Protein AF-A0A0G0Q1C5-F1 (afdb_monomer_lite)

Structure (mmCIF, N/CA/C/O backbone):
data_AF-A0A0G0Q1C5-F1
#
_entry.id   AF-A0A0G0Q1C5-F1
#
loop_
_atom_site.group_PDB
_atom_site.id
_atom_site.type_symbol
_atom_site.label_atom_id
_atom_site.label_alt_id
_atom_site.label_comp_id
_atom_site.label_asym_id
_atom_site.label_entity_id
_atom_site.label_seq_id
_atom_site.pdbx_PDB_ins_code
_atom_site.Cartn_x
_atom_site.Cartn_y
_atom_site.Cartn_z
_atom_site.occupancy
_atom_site.B_iso_or_equiv
_atom_site.auth_seq_id
_atom_site.auth_comp_id
_atom_site.auth_asym_id
_atom_site.auth_atom_id
_atom_site.pdbx_PDB_model_num
ATOM 1 N N . MET A 1 1 ? -10.092 -11.282 4.604 1.00 84.38 1 MET A N 1
ATOM 2 C CA . MET A 1 1 ? -8.965 -10.456 4.124 1.00 84.38 1 MET A CA 1
ATOM 3 C C . MET A 1 1 ? -9.469 -9.613 2.975 1.00 84.38 1 MET A C 1
ATOM 5 O O . MET A 1 1 ? -10.199 -10.142 2.152 1.00 84.38 1 MET A O 1
ATOM 9 N N . HIS A 1 2 ? -9.175 -8.320 2.956 1.00 87.25 2 HIS A N 1
ATOM 10 C CA .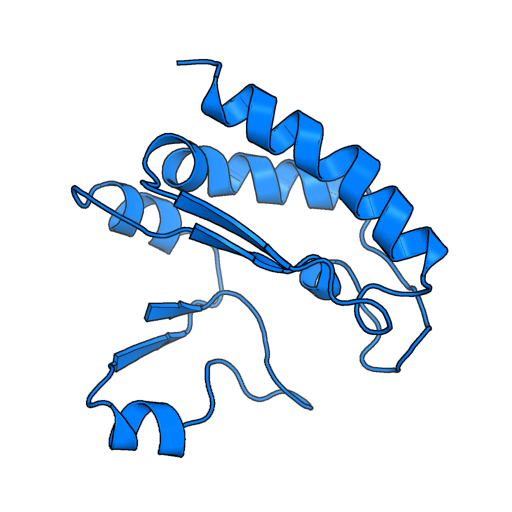 HIS A 1 2 ? -9.605 -7.455 1.862 1.00 87.25 2 HIS A CA 1
ATOM 11 C C . HIS A 1 2 ? -8.396 -7.130 1.002 1.00 87.25 2 HIS A C 1
ATOM 13 O O . HIS A 1 2 ? -7.392 -6.666 1.534 1.00 87.25 2 HIS A O 1
ATOM 19 N N . PHE A 1 3 ? -8.499 -7.414 -0.293 1.00 85.69 3 PHE A N 1
ATOM 20 C CA . PHE A 1 3 ? -7.423 -7.203 -1.253 1.00 85.69 3 PHE A CA 1
ATOM 21 C C . PHE A 1 3 ? -7.745 -6.045 -2.188 1.00 85.69 3 PHE A C 1
ATOM 23 O O . PHE A 1 3 ? -8.891 -5.882 -2.618 1.00 85.69 3 PHE A O 1
ATOM 30 N N . TYR A 1 4 ? -6.708 -5.263 -2.484 1.00 81.75 4 TYR A N 1
ATOM 31 C CA . TYR A 1 4 ? -6.692 -4.168 -3.453 1.00 81.75 4 TYR A CA 1
ATOM 32 C C . TYR A 1 4 ? -5.385 -4.226 -4.266 1.00 81.75 4 TYR A C 1
ATOM 34 O O . TYR A 1 4 ? -4.611 -3.281 -4.336 1.00 81.75 4 TYR A O 1
ATOM 42 N N . CYS A 1 5 ? -5.083 -5.395 -4.823 1.00 74.00 5 CYS A N 1
ATOM 43 C CA . CYS A 1 5 ? -4.008 -5.594 -5.792 1.00 74.00 5 CYS A CA 1
ATOM 44 C C . CYS A 1 5 ? -4.246 -6.917 -6.537 1.00 74.00 5 CYS A C 1
ATOM 46 O O . CYS A 1 5 ? -5.044 -7.757 -6.106 1.00 74.00 5 CYS A O 1
ATOM 48 N N . LYS A 1 6 ? -3.582 -7.085 -7.680 1.00 65.19 6 LYS A N 1
ATOM 49 C CA . LYS A 1 6 ? -3.547 -8.356 -8.413 1.00 65.19 6 LYS A CA 1
ATOM 50 C C . LYS A 1 6 ? -2.361 -9.184 -7.912 1.00 65.19 6 LYS A C 1
ATOM 52 O O . LYS A 1 6 ? -1.301 -8.618 -7.668 1.00 65.19 6 LYS A O 1
ATOM 57 N N . GLN A 1 7 ? -2.508 -10.501 -7.816 1.00 61.50 7 GLN A N 1
ATOM 58 C CA . GLN A 1 7 ? -1.397 -11.435 -7.630 1.00 61.50 7 GLN A CA 1
ATOM 59 C C 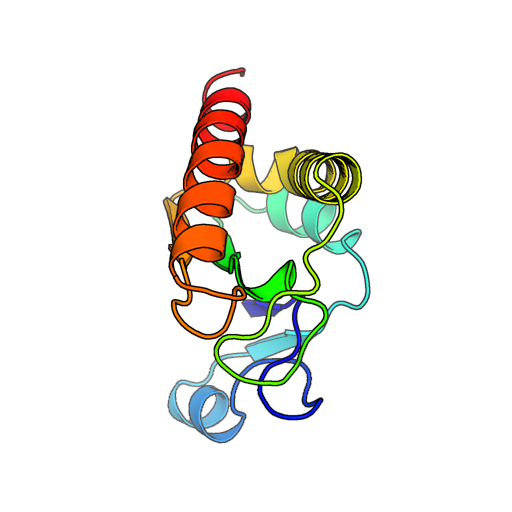. GLN A 1 7 ? -1.248 -12.285 -8.897 1.00 61.50 7 GLN A C 1
ATOM 61 O O . GLN A 1 7 ? -2.241 -12.793 -9.385 1.00 61.50 7 GLN A O 1
ATOM 66 N N . TYR A 1 8 ? -0.022 -12.465 -9.406 1.00 55.22 8 TYR A N 1
ATOM 67 C CA . TYR A 1 8 ? 0.321 -13.349 -10.541 1.00 55.22 8 TYR A CA 1
ATOM 68 C C . TYR A 1 8 ? -0.532 -13.204 -11.816 1.00 55.22 8 TYR A C 1
ATOM 70 O O . TYR A 1 8 ? -1.655 -13.687 -11.880 1.00 55.22 8 TYR A O 1
ATOM 78 N N . GLU A 1 9 ? 0.050 -12.636 -12.881 1.00 55.12 9 GLU A N 1
ATOM 79 C CA . GLU A 1 9 ? -0.473 -12.749 -14.262 1.00 55.12 9 GLU A CA 1
ATOM 80 C C . GLU A 1 9 ? -1.998 -12.522 -14.409 1.00 55.12 9 GLU A C 1
ATOM 82 O O . GLU A 1 9 ? -2.636 -13.139 -15.253 1.00 55.12 9 GLU A O 1
ATOM 87 N N . GLU A 1 10 ? -2.553 -11.592 -13.615 1.00 55.00 10 GLU A N 1
ATOM 88 C CA . GLU A 1 10 ? -3.942 -11.090 -13.627 1.00 55.00 10 GLU A CA 1
ATOM 89 C C . GLU A 1 10 ? -4.955 -11.676 -12.625 1.00 55.00 10 GLU A C 1
ATOM 91 O O . GLU A 1 10 ? -6.055 -11.118 -12.531 1.00 55.00 10 GLU A O 1
ATOM 96 N N . GLU A 1 11 ? -4.630 -12.694 -11.821 1.00 64.88 11 GLU A N 1
ATOM 97 C CA . GLU A 1 11 ? -5.580 -13.179 -10.806 1.00 64.88 11 GLU A CA 1
ATOM 98 C C . GLU A 1 11 ? -5.726 -12.171 -9.648 1.00 64.88 11 GLU A C 1
ATOM 100 O O . GLU A 1 11 ? -4.764 -11.641 -9.091 1.00 64.88 11 GLU A O 1
ATOM 105 N N . VAL A 1 12 ? -6.966 -11.821 -9.302 1.00 66.62 12 VAL A N 1
ATOM 106 C CA . VAL A 1 12 ? -7.236 -10.913 -8.181 1.00 66.62 12 VAL A CA 1
ATOM 107 C C . VAL A 1 12 ? -7.336 -11.743 -6.902 1.00 66.62 12 VAL A C 1
ATOM 109 O O . VAL A 1 12 ? -8.059 -12.736 -6.867 1.00 66.62 12 VAL A O 1
ATOM 112 N N . GLY A 1 13 ? -6.622 -11.319 -5.858 1.00 72.00 13 GLY A N 1
ATOM 113 C CA . GLY A 1 13 ? -6.672 -11.945 -4.537 1.00 72.00 13 GLY A CA 1
ATOM 114 C C . GLY A 1 13 ? -5.618 -13.033 -4.300 1.00 72.00 13 GLY A C 1
ATOM 115 O O . GLY A 1 13 ? -4.720 -13.268 -5.101 1.00 72.00 13 GLY A O 1
ATOM 116 N N . PHE A 1 14 ? -5.695 -13.663 -3.132 1.00 80.12 14 PHE A N 1
ATOM 117 C CA . PHE A 1 14 ? -4.737 -14.644 -2.635 1.00 80.12 14 PHE A CA 1
ATOM 118 C C . PHE A 1 14 ? -4.948 -16.039 -3.234 1.00 80.12 14 PHE A C 1
ATOM 120 O O . PHE A 1 14 ? -6.069 -16.430 -3.559 1.00 80.12 14 PHE A O 1
ATOM 127 N N . TYR A 1 15 ? -3.877 -16.838 -3.279 1.00 84.44 15 TYR A N 1
ATOM 128 C CA . TYR A 1 15 ? -3.907 -18.211 -3.789 1.00 84.44 15 TYR A CA 1
ATOM 129 C C . TYR A 1 15 ? -4.974 -19.080 -3.093 1.00 84.44 15 TYR A C 1
ATOM 131 O O . TYR A 1 15 ? -4.852 -19.429 -1.912 1.00 84.44 15 TYR A O 1
ATOM 139 N N . GLN A 1 16 ? -6.002 -19.474 -3.850 1.00 85.44 16 GLN A N 1
ATOM 140 C CA . GLN A 1 16 ? -7.216 -20.126 -3.344 1.00 85.44 16 GLN A CA 1
ATOM 141 C C . GLN A 1 16 ? -6.960 -21.387 -2.486 1.00 85.44 16 GLN A C 1
ATOM 143 O O . GLN A 1 16 ? -7.523 -21.480 -1.392 1.00 85.44 16 GLN A O 1
ATOM 148 N N . PRO A 1 17 ? -6.064 -22.326 -2.861 1.00 89.44 17 PRO A N 1
ATOM 149 C CA . PRO A 1 17 ? -5.764 -23.487 -2.016 1.00 89.44 17 PRO A CA 1
ATOM 150 C C . PRO A 1 17 ? -5.183 -23.131 -0.641 1.00 89.44 17 PRO A C 1
ATOM 152 O O . PRO A 1 17 ? -5.299 -23.911 0.305 1.00 89.44 17 PRO A O 1
ATOM 155 N N . PHE A 1 18 ? -4.553 -21.961 -0.499 1.00 88.50 18 PHE A N 1
ATOM 156 C CA . PHE A 1 18 ? -4.087 -21.481 0.799 1.00 88.50 18 PHE A CA 1
ATOM 157 C C . PHE A 1 18 ? -5.264 -21.034 1.669 1.00 88.50 18 PHE A C 1
ATOM 159 O O . PHE A 1 18 ? -5.334 -21.401 2.840 1.00 88.50 18 PHE A O 1
ATOM 166 N N . LEU A 1 19 ? -6.221 -20.305 1.093 1.00 90.12 19 LEU A N 1
ATOM 167 C CA . LEU A 1 19 ? -7.433 -19.882 1.796 1.00 90.12 19 LEU A CA 1
ATOM 168 C C . LEU A 1 19 ? -8.219 -21.089 2.317 1.00 90.12 19 LEU A C 1
ATOM 170 O O . LEU A 1 19 ? -8.568 -21.134 3.496 1.00 90.12 19 LEU A O 1
ATOM 174 N N . GLU A 1 20 ? -8.402 -22.108 1.478 1.00 92.25 20 GLU A N 1
ATOM 175 C CA . GLU A 1 20 ? -9.080 -23.356 1.844 1.00 92.25 20 GLU A CA 1
ATOM 176 C C . GLU A 1 20 ? -8.347 -24.100 2.962 1.00 92.25 20 GLU A C 1
ATOM 178 O O . GLU A 1 20 ? -8.961 -24.516 3.946 1.00 92.25 20 GLU A O 1
ATOM 183 N N . LYS A 1 21 ? -7.017 -24.213 2.857 1.00 95.44 21 LYS A N 1
ATOM 184 C CA . LYS A 1 21 ? -6.184 -24.890 3.858 1.00 95.44 21 LYS A CA 1
ATOM 185 C C . LYS A 1 21 ? -6.311 -24.271 5.252 1.00 95.44 21 LYS A C 1
ATOM 187 O O . LYS A 1 21 ? -6.255 -25.002 6.240 1.00 95.44 21 LYS A O 1
ATOM 192 N N . TYR A 1 22 ? -6.449 -22.949 5.339 1.00 94.62 22 TYR A N 1
ATOM 193 C CA . TYR A 1 22 ? -6.522 -22.222 6.611 1.00 94.62 22 TYR A CA 1
ATOM 194 C C . TYR A 1 22 ? -7.939 -21.762 6.977 1.00 94.62 22 TYR A C 1
ATOM 196 O O . TYR A 1 22 ? -8.098 -21.049 7.966 1.00 94.62 22 TYR A O 1
ATOM 204 N N . ASN A 1 23 ? -8.962 -22.184 6.223 1.00 94.56 23 ASN A N 1
ATOM 205 C CA . ASN A 1 23 ? -10.352 -21.750 6.389 1.00 94.56 23 ASN A CA 1
ATOM 206 C C . ASN A 1 23 ? -10.486 -20.213 6.454 1.00 94.56 23 ASN A C 1
ATOM 208 O O . ASN A 1 23 ? -11.183 -19.659 7.307 1.00 94.56 23 ASN A O 1
ATOM 212 N N . ALA A 1 24 ? -9.758 -19.526 5.575 1.00 91.62 24 ALA A N 1
ATOM 213 C CA . ALA A 1 24 ? -9.762 -18.077 5.458 1.00 91.62 24 ALA A CA 1
ATOM 214 C C . ALA A 1 24 ? -10.693 -17.631 4.324 1.00 91.62 24 ALA A C 1
ATOM 216 O O . ALA A 1 24 ? -10.822 -18.302 3.305 1.00 91.62 24 ALA A O 1
ATOM 217 N N . ALA A 1 25 ? -11.315 -16.466 4.495 1.00 90.19 25 ALA A N 1
ATOM 218 C CA . ALA A 1 25 ? -12.113 -15.820 3.460 1.00 90.19 25 ALA A CA 1
ATOM 219 C C . ALA A 1 25 ? -11.416 -14.552 2.960 1.00 90.19 25 ALA A C 1
ATOM 221 O O . ALA A 1 25 ? -10.768 -13.836 3.740 1.00 90.19 25 ALA A O 1
ATOM 222 N N . GLN A 1 26 ? -11.608 -14.240 1.681 1.00 90.06 26 GLN A N 1
ATOM 223 C CA . GLN A 1 26 ? -11.161 -12.985 1.093 1.00 90.06 26 GLN A CA 1
ATOM 224 C C . GLN A 1 26 ? -12.280 -12.242 0.371 1.00 90.06 26 GLN A C 1
ATOM 226 O O . GLN A 1 26 ? -13.327 -12.805 0.054 1.00 90.06 26 GLN A O 1
ATOM 231 N N . THR A 1 27 ? -12.056 -10.955 0.150 1.00 88.88 27 THR A N 1
ATOM 232 C CA . THR A 1 27 ? -12.923 -10.087 -0.635 1.00 88.88 27 THR A CA 1
ATOM 233 C C . THR A 1 27 ? -12.047 -9.220 -1.516 1.00 88.88 27 THR A C 1
ATOM 235 O O . THR A 1 27 ? -11.216 -8.459 -1.014 1.00 88.88 27 THR A O 1
ATOM 238 N N . ASP A 1 28 ? -12.271 -9.341 -2.815 1.00 85.56 28 ASP A N 1
ATOM 239 C CA . ASP A 1 28 ? -11.539 -8.620 -3.843 1.00 85.56 28 ASP A CA 1
ATOM 240 C C . ASP A 1 28 ? -12.230 -7.286 -4.101 1.00 85.56 28 ASP A C 1
ATOM 242 O O . ASP A 1 28 ? -13.423 -7.243 -4.413 1.00 85.56 28 ASP A O 1
ATOM 246 N N . ASN A 1 29 ? -11.496 -6.187 -3.952 1.00 85.69 29 ASN A N 1
ATOM 247 C CA . ASN A 1 29 ? -12.046 -4.848 -4.104 1.00 85.69 29 ASN A CA 1
ATOM 248 C C . ASN A 1 29 ? -11.441 -4.182 -5.337 1.00 85.69 29 ASN A C 1
ATOM 250 O O . ASN A 1 29 ? -10.232 -4.211 -5.547 1.00 85.69 29 ASN A O 1
ATOM 254 N N . GLN A 1 30 ? -12.300 -3.571 -6.149 1.00 82.38 30 GLN A N 1
ATOM 255 C CA . GLN A 1 30 ? -11.904 -2.885 -7.385 1.00 82.38 30 GLN A CA 1
ATOM 256 C C . GLN A 1 30 ? -11.605 -1.393 -7.163 1.00 82.38 30 GLN A C 1
ATOM 258 O O . GLN A 1 30 ? -11.105 -0.721 -8.057 1.00 82.38 30 GLN A O 1
ATOM 263 N N . ASN A 1 31 ? -11.944 -0.865 -5.987 1.00 84.81 31 ASN A N 1
ATOM 264 C CA . ASN A 1 31 ? -11.716 0.515 -5.569 1.00 84.81 31 ASN A CA 1
ATOM 265 C C . ASN A 1 31 ? -11.418 0.546 -4.060 1.00 84.81 31 ASN A C 1
ATOM 267 O O . ASN A 1 31 ? -11.510 -0.491 -3.405 1.00 84.81 31 ASN A O 1
ATOM 271 N N . LEU A 1 32 ? -11.086 1.715 -3.509 1.00 85.88 32 LEU A N 1
ATOM 272 C CA . LEU A 1 32 ? -10.793 1.889 -2.082 1.00 85.88 32 LEU A CA 1
ATOM 273 C C . LEU A 1 32 ? -12.023 2.232 -1.217 1.00 85.88 32 LEU A C 1
ATOM 275 O O . LEU A 1 32 ? -11.867 2.482 -0.022 1.00 85.88 32 LEU A O 1
ATOM 279 N N . ASP A 1 33 ? -13.256 2.177 -1.739 1.00 85.44 33 ASP A N 1
ATOM 280 C CA . ASP A 1 33 ? -14.468 2.519 -0.962 1.00 85.44 33 ASP A CA 1
ATOM 281 C C . ASP A 1 33 ? -14.622 1.629 0.283 1.00 85.44 33 ASP A C 1
ATOM 283 O O . ASP A 1 33 ? -15.148 2.038 1.322 1.00 85.44 33 ASP A O 1
ATOM 287 N N . PHE A 1 34 ? -14.129 0.391 0.202 1.00 83.44 34 PHE A N 1
ATOM 288 C CA . PHE A 1 34 ? -14.152 -0.553 1.311 1.00 83.44 34 PHE A CA 1
ATOM 289 C C . PHE A 1 34 ? -13.294 -0.101 2.499 1.00 83.44 34 PHE A C 1
ATOM 291 O O . PHE A 1 34 ? -13.600 -0.476 3.630 1.00 83.44 34 PHE A O 1
ATOM 298 N N . VAL A 1 35 ? -12.238 0.690 2.273 1.00 84.44 35 VAL A N 1
ATOM 299 C CA . VAL A 1 35 ? -11.280 1.101 3.312 1.00 84.44 35 VAL A CA 1
ATOM 300 C C . VAL A 1 35 ? -12.002 1.828 4.439 1.00 84.44 35 VAL A C 1
ATOM 302 O O . VAL A 1 35 ? -11.764 1.538 5.610 1.00 84.44 35 VAL A O 1
ATOM 305 N N . GLN A 1 36 ? -12.945 2.706 4.090 1.00 82.06 36 GLN A N 1
ATOM 306 C CA . GLN A 1 36 ? -13.768 3.440 5.054 1.00 82.06 36 GLN A CA 1
ATOM 307 C C . GLN A 1 36 ? -14.636 2.494 5.894 1.00 82.06 36 GLN A C 1
ATOM 309 O O . GLN A 1 36 ? -14.767 2.664 7.106 1.00 82.06 36 GLN A O 1
ATOM 314 N N . ASN A 1 37 ? -15.187 1.457 5.261 1.00 80.81 37 ASN A N 1
ATOM 315 C CA . ASN A 1 37 ? -16.060 0.492 5.921 1.00 80.81 37 ASN A CA 1
ATOM 316 C C . ASN A 1 37 ? -15.283 -0.435 6.866 1.00 80.81 37 ASN A C 1
ATOM 318 O O . ASN A 1 37 ? -15.737 -0.683 7.982 1.00 80.81 37 ASN A O 1
ATOM 322 N N . ILE A 1 38 ? -14.105 -0.928 6.471 1.00 81.06 38 ILE A N 1
ATOM 323 C CA . ILE A 1 38 ? -13.304 -1.817 7.330 1.00 81.06 38 ILE A CA 1
ATOM 324 C C . ILE A 1 38 ? -12.634 -1.038 8.451 1.00 81.06 38 ILE A C 1
ATOM 326 O O . ILE A 1 38 ? -12.568 -1.534 9.569 1.00 81.06 38 ILE A O 1
ATOM 330 N N . ALA A 1 39 ? -12.154 0.178 8.196 1.00 71.44 39 ALA A N 1
ATOM 331 C CA . ALA A 1 39 ? -11.461 0.941 9.226 1.00 71.44 39 ALA A CA 1
ATOM 332 C C . ALA A 1 39 ? -12.376 1.333 10.402 1.00 71.44 39 ALA A C 1
ATOM 334 O O . ALA A 1 39 ? -11.872 1.753 11.438 1.00 71.44 39 ALA A O 1
ATOM 335 N N . SER A 1 40 ? -13.699 1.165 10.271 1.00 71.38 40 SER A N 1
ATOM 336 C CA . SER A 1 40 ? -14.657 1.259 11.382 1.00 71.38 40 SER A CA 1
ATOM 337 C C . SER A 1 40 ? -14.673 0.035 12.316 1.00 71.38 40 SER A C 1
ATOM 339 O O . SER A 1 40 ? -15.342 0.066 13.346 1.00 71.38 40 SER A O 1
ATOM 341 N N . GLN A 1 41 ? -13.955 -1.039 11.974 1.00 76.38 41 GLN A N 1
ATOM 342 C CA . GLN A 1 41 ? -13.785 -2.226 12.811 1.00 76.38 41 GLN A CA 1
ATOM 343 C C . GLN A 1 41 ? -12.621 -2.035 13.793 1.00 76.38 41 GLN A C 1
ATOM 345 O O . GLN A 1 41 ? -11.592 -1.461 13.444 1.00 76.38 41 GLN A O 1
ATOM 350 N N . ASP A 1 42 ? -12.765 -2.568 15.009 1.00 66.81 42 ASP A N 1
ATOM 351 C CA . ASP A 1 42 ? -11.908 -2.245 16.161 1.00 66.81 42 ASP A CA 1
ATOM 352 C C . ASP A 1 42 ? -10.419 -2.600 16.002 1.00 66.81 42 ASP A C 1
ATOM 354 O O . ASP A 1 42 ? -9.590 -2.147 16.792 1.00 66.81 42 ASP A O 1
ATOM 358 N N . SER A 1 43 ? -10.038 -3.448 15.043 1.00 80.50 43 SER A N 1
ATOM 359 C CA . SER A 1 43 ? -8.648 -3.887 14.883 1.00 80.50 43 SER A CA 1
ATOM 360 C C . SER A 1 43 ? -8.377 -4.449 13.492 1.00 80.50 43 SER A C 1
ATOM 362 O O . SER A 1 43 ? -8.744 -5.586 13.193 1.00 80.50 43 SER A O 1
ATOM 364 N N . ILE A 1 44 ? -7.680 -3.677 12.657 1.00 89.94 44 ILE A N 1
ATOM 365 C CA . ILE A 1 44 ? -7.205 -4.138 11.347 1.00 89.94 44 ILE A CA 1
ATOM 366 C C . ILE A 1 44 ? -5.684 -4.310 11.348 1.00 89.94 44 ILE A C 1
ATOM 368 O O . ILE A 1 44 ? -4.960 -3.578 12.024 1.00 89.94 44 ILE A O 1
ATOM 372 N N . LEU A 1 45 ? -5.194 -5.270 10.570 1.00 92.38 45 LEU A N 1
ATOM 373 C CA . LEU A 1 45 ? -3.799 -5.318 10.135 1.00 92.38 45 LEU A CA 1
ATOM 374 C C . LEU A 1 45 ? -3.765 -4.747 8.719 1.00 92.38 45 LEU A C 1
ATOM 376 O O . LEU A 1 45 ? -4.584 -5.149 7.891 1.00 92.38 45 LEU A O 1
ATOM 380 N N . PHE A 1 46 ? -2.872 -3.797 8.465 1.00 92.81 46 PHE A N 1
ATOM 381 C CA . PHE A 1 46 ? -2.766 -3.134 7.170 1.00 92.81 46 PHE A CA 1
ATOM 382 C C . PHE A 1 46 ? -1.433 -3.493 6.520 1.00 92.81 46 PHE A C 1
ATOM 384 O O . PHE A 1 46 ? -0.381 -3.187 7.074 1.00 92.81 46 PHE A O 1
ATOM 391 N N . ASP A 1 47 ? -1.491 -4.154 5.369 1.00 93.00 47 ASP A N 1
ATOM 392 C CA . ASP A 1 47 ? -0.325 -4.544 4.580 1.00 93.00 47 ASP A CA 1
ATOM 393 C C . ASP A 1 47 ? -0.287 -3.717 3.296 1.00 93.00 47 ASP A C 1
ATOM 395 O O . ASP A 1 47 ? -1.323 -3.529 2.654 1.00 93.00 47 ASP A O 1
ATOM 399 N N . PHE A 1 48 ? 0.877 -3.158 2.975 1.00 93.00 48 PHE A N 1
ATOM 400 C CA . PHE A 1 48 ? 1.041 -2.203 1.885 1.00 93.00 48 PHE A CA 1
ATOM 401 C C . PHE A 1 48 ? 2.207 -2.600 0.982 1.00 93.00 48 PHE A C 1
ATOM 403 O O . PHE A 1 48 ? 3.376 -2.402 1.328 1.00 93.00 48 PHE A O 1
ATOM 410 N N . ASP A 1 49 ? 1.880 -3.134 -0.187 1.00 91.62 49 ASP A N 1
ATOM 411 C CA . ASP A 1 49 ? 2.867 -3.615 -1.148 1.00 91.62 49 ASP A CA 1
ATOM 412 C C . ASP A 1 49 ? 3.344 -2.475 -2.058 1.00 91.62 49 ASP A C 1
ATOM 414 O O . ASP A 1 49 ? 2.544 -1.759 -2.663 1.00 91.62 49 ASP A O 1
ATOM 418 N N . LEU A 1 50 ? 4.665 -2.283 -2.158 1.00 92.31 50 LEU A N 1
ATOM 419 C CA . LEU A 1 50 ? 5.244 -1.244 -3.019 1.00 92.31 50 LEU A CA 1
ATOM 420 C C . LEU A 1 50 ? 5.170 -1.592 -4.510 1.00 92.31 50 LEU A C 1
ATOM 422 O O . LEU A 1 50 ? 5.230 -0.690 -5.348 1.00 92.31 50 LEU A O 1
ATOM 426 N N . ASP A 1 51 ? 5.028 -2.875 -4.841 1.00 89.19 51 ASP A N 1
ATOM 427 C CA . ASP A 1 51 ? 4.905 -3.338 -6.225 1.00 89.19 51 ASP A CA 1
ATOM 428 C C . ASP A 1 51 ? 3.599 -2.883 -6.889 1.00 89.19 51 ASP A C 1
ATOM 430 O O . ASP A 1 51 ? 3.558 -2.765 -8.112 1.00 89.19 51 ASP A O 1
ATOM 434 N N . LEU A 1 52 ? 2.592 -2.490 -6.099 1.00 89.31 52 LEU A N 1
ATOM 435 C CA . LEU A 1 52 ? 1.365 -1.843 -6.563 1.00 89.31 52 LEU A CA 1
ATOM 436 C C . LEU A 1 52 ? 1.644 -0.639 -7.475 1.00 89.31 52 LEU A C 1
ATOM 438 O O . LEU A 1 52 ? 0.873 -0.352 -8.391 1.00 89.31 52 LEU A O 1
ATOM 442 N N . PHE A 1 53 ? 2.750 0.067 -7.232 1.00 91.25 53 PHE A N 1
ATOM 443 C CA . PHE A 1 53 ? 3.125 1.259 -7.988 1.00 91.25 53 PHE A CA 1
ATOM 444 C C . PHE A 1 53 ? 3.935 0.965 -9.238 1.00 91.25 53 PHE A C 1
ATOM 446 O O . PHE A 1 53 ? 4.311 1.907 -9.932 1.00 91.25 53 PHE A O 1
ATOM 453 N N . ASN A 1 54 ? 4.206 -0.301 -9.550 1.00 89.38 54 ASN A N 1
ATOM 454 C CA . ASN A 1 54 ? 4.820 -0.674 -10.808 1.00 89.38 54 ASN A CA 1
ATOM 455 C C . ASN A 1 54 ? 3.745 -1.036 -11.835 1.00 89.38 54 ASN A C 1
ATOM 457 O O . ASN A 1 54 ? 2.947 -1.946 -11.634 1.00 89.38 54 ASN A O 1
ATOM 461 N N . ARG A 1 55 ? 3.736 -0.341 -12.976 1.00 87.06 55 ARG A N 1
ATOM 462 C CA . ARG A 1 55 ? 2.836 -0.660 -14.096 1.00 87.06 55 ARG A CA 1
ATOM 463 C C . ARG A 1 55 ? 3.325 -1.852 -14.922 1.00 87.06 55 ARG A C 1
ATOM 465 O O . ARG A 1 55 ? 2.584 -2.345 -15.767 1.00 87.06 55 ARG A O 1
ATOM 472 N N . SER A 1 56 ? 4.563 -2.294 -14.702 1.00 82.31 56 SER A N 1
ATOM 473 C CA . SER A 1 56 ? 5.163 -3.452 -15.362 1.00 82.31 56 SER A CA 1
ATOM 474 C C . SER A 1 56 ? 4.885 -4.740 -14.586 1.00 82.31 56 SER A C 1
ATOM 476 O O . SER A 1 56 ? 5.118 -4.815 -13.386 1.00 82.31 56 SER A O 1
ATOM 478 N N . ASP A 1 57 ? 4.483 -5.783 -15.307 1.00 72.50 57 ASP A N 1
ATOM 479 C CA . ASP A 1 57 ? 4.405 -7.178 -14.852 1.00 72.50 57 ASP A CA 1
ATOM 480 C C . ASP A 1 57 ? 5.761 -7.913 -14.940 1.00 72.50 57 ASP A C 1
ATOM 482 O O . ASP A 1 57 ? 5.937 -9.010 -14.411 1.00 72.50 57 ASP A O 1
ATOM 486 N N . MET A 1 58 ? 6.747 -7.298 -15.596 1.00 72.25 58 MET A N 1
ATOM 487 C CA . MET A 1 58 ? 8.086 -7.848 -15.794 1.00 72.25 58 MET A CA 1
ATOM 488 C C . MET A 1 58 ? 9.036 -7.510 -14.642 1.00 72.25 58 MET A C 1
ATOM 490 O O . MET A 1 58 ? 9.137 -6.355 -14.220 1.00 72.25 58 MET A O 1
ATOM 494 N N . TRP A 1 59 ? 9.837 -8.497 -14.231 1.00 79.06 59 TRP A N 1
ATOM 495 C CA . TRP A 1 59 ? 10.857 -8.327 -13.196 1.00 79.06 59 TRP A CA 1
ATOM 496 C C . TRP A 1 59 ? 11.919 -7.283 -13.553 1.00 79.06 59 TRP A C 1
ATOM 498 O O . TRP A 1 59 ? 12.399 -7.217 -14.691 1.00 79.06 59 TRP A O 1
ATOM 508 N N . SER A 1 60 ? 12.329 -6.511 -12.546 1.00 80.00 60 SER A N 1
ATOM 509 C CA . SER A 1 60 ? 13.397 -5.505 -12.615 1.00 80.00 60 SER A CA 1
ATOM 510 C C . SER A 1 60 ? 13.184 -4.420 -13.679 1.00 80.00 60 SER A C 1
ATOM 512 O O . SER A 1 60 ? 14.149 -3.817 -14.156 1.00 80.00 60 SER A O 1
ATOM 514 N N . LYS A 1 61 ? 11.929 -4.163 -14.067 1.00 81.12 61 LYS A N 1
ATOM 515 C CA . LYS A 1 61 ? 11.533 -3.076 -14.971 1.00 81.12 61 LYS A CA 1
ATOM 516 C C . LYS A 1 61 ? 10.545 -2.159 -14.269 1.00 81.12 61 LYS A C 1
ATOM 518 O O . LYS A 1 61 ? 9.578 -2.649 -13.699 1.00 81.12 61 LYS A O 1
ATOM 523 N N . GLY A 1 62 ? 10.803 -0.854 -14.318 1.00 70.81 62 GLY A N 1
ATOM 524 C CA . GLY A 1 62 ? 9.997 0.164 -13.651 1.00 70.81 62 GLY A CA 1
ATOM 525 C C . GLY A 1 62 ? 9.335 1.092 -14.657 1.00 70.81 62 GLY A C 1
ATOM 526 O O . GLY A 1 62 ? 10.016 1.867 -15.325 1.00 70.81 62 GLY A O 1
ATOM 527 N N . ASP A 1 63 ? 8.013 1.016 -14.742 1.00 84.62 63 ASP A N 1
ATOM 528 C CA . ASP A 1 63 ? 7.186 2.143 -15.175 1.00 84.62 63 ASP A CA 1
ATOM 529 C C . ASP A 1 63 ? 6.341 2.528 -13.964 1.00 84.62 63 ASP A C 1
ATOM 531 O O . ASP A 1 63 ? 5.242 2.012 -13.754 1.00 84.62 63 ASP A O 1
ATOM 535 N N . LEU A 1 64 ? 6.953 3.299 -13.065 1.00 89.69 64 LEU A N 1
ATOM 536 C CA . LEU A 1 64 ? 6.343 3.604 -11.781 1.00 89.69 64 LEU A CA 1
ATOM 537 C C . LEU A 1 64 ? 5.241 4.650 -11.926 1.00 89.69 64 LEU A C 1
ATOM 539 O O . LEU A 1 64 ? 5.299 5.536 -12.779 1.00 89.69 64 LEU A O 1
ATOM 543 N N . TRP A 1 65 ? 4.259 4.577 -11.035 1.00 92.62 65 TRP A N 1
ATOM 544 C CA . TRP A 1 65 ? 3.262 5.629 -10.876 1.00 92.62 65 TRP A CA 1
ATOM 545 C C . TRP A 1 65 ? 3.929 6.969 -10.563 1.00 92.62 65 TRP A C 1
ATOM 547 O O . TRP A 1 65 ? 4.999 7.032 -9.946 1.00 92.62 65 TRP A O 1
ATOM 557 N N . HIS A 1 66 ? 3.276 8.059 -10.956 1.00 93.50 66 HIS A N 1
ATOM 558 C CA . HIS A 1 66 ? 3.719 9.380 -10.545 1.00 93.50 66 HIS A CA 1
ATOM 559 C C . HIS A 1 66 ? 3.547 9.547 -9.034 1.00 93.50 66 HIS A C 1
ATOM 561 O O . HIS A 1 66 ? 2.575 9.075 -8.451 1.00 93.50 66 HIS A O 1
ATOM 567 N N . VAL A 1 67 ? 4.475 10.267 -8.401 1.00 91.69 67 VAL A N 1
ATOM 568 C CA . VAL A 1 67 ? 4.472 10.476 -6.943 1.00 91.69 67 VAL A CA 1
ATOM 569 C C . VAL A 1 67 ? 3.149 11.049 -6.422 1.00 91.69 67 VAL A C 1
ATOM 571 O O . VAL A 1 67 ? 2.701 10.658 -5.348 1.00 91.69 67 VAL A O 1
ATOM 574 N N . ASP A 1 68 ? 2.494 11.914 -7.199 1.00 94.31 68 ASP A N 1
ATOM 575 C CA . ASP A 1 68 ? 1.202 12.493 -6.830 1.00 94.31 68 ASP A CA 1
ATOM 576 C C . ASP A 1 68 ? 0.100 11.417 -6.789 1.00 94.31 68 ASP A C 1
ATOM 578 O O . ASP A 1 68 ? -0.639 11.347 -5.812 1.00 94.31 68 ASP A O 1
ATOM 582 N N . GLU A 1 69 ? 0.066 10.499 -7.766 1.00 94.31 69 GLU A N 1
ATOM 583 C CA . GLU A 1 69 ? -0.871 9.359 -7.784 1.00 94.31 69 GLU A CA 1
ATOM 584 C C . GLU A 1 69 ? -0.646 8.436 -6.572 1.00 94.31 69 GLU A C 1
ATOM 586 O O . GLU A 1 69 ? -1.594 7.963 -5.943 1.00 94.31 69 GLU A O 1
ATOM 591 N N . ILE A 1 70 ? 0.622 8.203 -6.213 1.00 94.25 70 ILE A N 1
ATOM 592 C CA . ILE A 1 70 ? 1.004 7.412 -5.034 1.00 94.25 70 ILE A CA 1
ATOM 593 C C . ILE A 1 70 ? 0.491 8.086 -3.756 1.00 94.25 70 ILE A C 1
ATOM 595 O O . ILE A 1 70 ? -0.041 7.429 -2.859 1.00 94.25 70 ILE A O 1
ATOM 599 N N . PHE A 1 71 ? 0.663 9.402 -3.646 1.00 95.00 71 PHE A N 1
ATOM 600 C CA . PHE A 1 71 ? 0.276 10.154 -2.457 1.00 95.00 71 PHE A CA 1
ATOM 601 C C . PHE A 1 71 ? -1.236 10.273 -2.302 1.00 95.00 71 PHE A C 1
ATOM 603 O O . PHE A 1 71 ? -1.714 10.175 -1.169 1.00 95.00 71 PHE A O 1
ATOM 610 N N . ASP A 1 72 ? -1.970 10.421 -3.401 1.00 94.38 72 ASP A N 1
ATOM 611 C CA . ASP A 1 72 ? -3.431 10.405 -3.400 1.00 94.38 72 ASP A CA 1
ATOM 612 C C . ASP A 1 72 ? -3.952 9.054 -2.891 1.00 94.38 72 ASP A C 1
ATOM 614 O O . ASP A 1 72 ? -4.745 9.020 -1.948 1.00 94.38 72 ASP A O 1
ATOM 618 N N . LEU A 1 73 ? -3.402 7.937 -3.382 1.00 93.56 73 LEU A N 1
ATOM 619 C CA . LEU A 1 73 ? -3.757 6.600 -2.895 1.00 93.56 73 LEU A CA 1
ATOM 620 C C . LEU A 1 73 ? -3.471 6.430 -1.391 1.00 93.56 73 LEU A C 1
ATOM 622 O O . LEU A 1 73 ? -4.307 5.937 -0.630 1.00 93.56 73 LEU A O 1
ATOM 626 N N . ILE A 1 74 ? -2.293 6.857 -0.926 1.00 94.88 74 ILE A N 1
ATOM 627 C CA . ILE A 1 74 ? -1.935 6.798 0.502 1.00 94.88 74 ILE A CA 1
ATOM 628 C C . ILE A 1 74 ? -2.905 7.642 1.340 1.00 94.88 74 ILE A C 1
ATOM 630 O O . ILE A 1 74 ? -3.255 7.263 2.462 1.00 94.88 74 ILE A O 1
ATOM 634 N N . GLN A 1 75 ? -3.348 8.784 0.815 1.00 94.06 75 GLN A N 1
ATOM 635 C CA . GLN A 1 75 ? -4.308 9.649 1.485 1.00 94.06 75 GLN A CA 1
ATOM 636 C C . GLN A 1 75 ? -5.701 9.010 1.563 1.00 94.06 75 GLN A C 1
ATOM 638 O O . GLN A 1 75 ? -6.349 9.110 2.610 1.00 94.06 75 GLN A O 1
ATOM 643 N N . GLU A 1 76 ? -6.148 8.313 0.521 1.00 92.44 76 GLU A N 1
ATOM 644 C CA . GLU A 1 76 ? -7.391 7.528 0.541 1.00 92.44 76 GLU A CA 1
ATOM 645 C C . GLU A 1 76 ? -7.336 6.406 1.591 1.00 92.44 76 GLU A C 1
ATOM 647 O O . GLU A 1 76 ? -8.305 6.173 2.318 1.00 92.44 76 GLU A O 1
ATOM 652 N N . CYS A 1 77 ? -6.162 5.799 1.777 1.00 92.88 77 CYS A N 1
ATOM 653 C CA . CYS A 1 77 ? -5.898 4.803 2.816 1.00 92.88 77 CYS A CA 1
ATOM 654 C C . CYS A 1 77 ? -5.754 5.379 4.238 1.00 92.88 77 CYS A C 1
ATOM 656 O O . CYS A 1 77 ? -5.574 4.617 5.191 1.00 92.88 77 CYS A O 1
ATOM 658 N N . SER A 1 78 ? -5.832 6.702 4.424 1.00 92.88 78 SER A N 1
ATOM 659 C CA . SER A 1 78 ? -5.491 7.355 5.698 1.00 92.88 78 SER A CA 1
ATOM 660 C C . SER A 1 78 ? -6.263 6.825 6.906 1.00 92.88 78 SER A C 1
ATOM 662 O O . SER A 1 78 ? -5.677 6.670 7.975 1.00 92.88 78 SER A O 1
ATOM 664 N N . VAL A 1 79 ? -7.547 6.495 6.753 1.00 90.81 79 VAL A N 1
ATOM 665 C CA . VAL A 1 79 ? -8.370 5.973 7.858 1.00 90.81 79 VAL A CA 1
ATOM 666 C C . VAL A 1 79 ? -7.900 4.577 8.280 1.00 90.81 79 VAL A C 1
ATOM 668 O O . VAL A 1 79 ? -7.760 4.314 9.473 1.00 90.81 79 VAL A O 1
ATOM 671 N N . ALA A 1 80 ? -7.554 3.707 7.326 1.00 92.00 80 ALA A N 1
ATOM 672 C CA . ALA A 1 80 ? -6.959 2.410 7.642 1.00 92.00 80 ALA A CA 1
ATOM 673 C C . ALA A 1 80 ? -5.570 2.559 8.277 1.00 92.00 80 ALA A C 1
ATOM 675 O O . ALA A 1 80 ? -5.290 1.923 9.290 1.00 92.00 80 ALA A O 1
ATOM 676 N N . ILE A 1 81 ? -4.727 3.456 7.754 1.00 93.62 81 ILE A N 1
ATOM 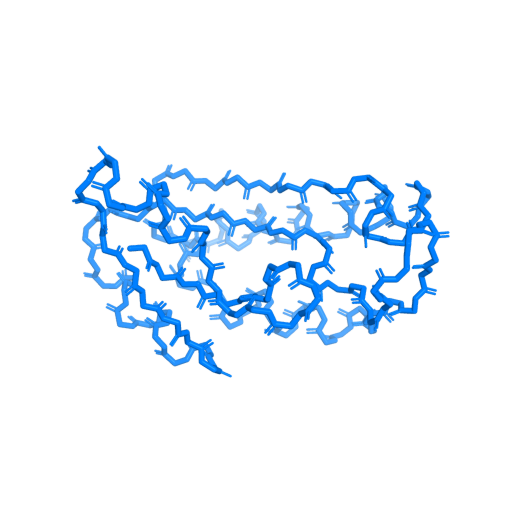677 C CA . ILE A 1 81 ? -3.410 3.761 8.334 1.00 93.62 81 ILE A CA 1
ATOM 678 C C . ILE A 1 81 ? -3.550 4.231 9.786 1.00 93.62 81 ILE A C 1
ATOM 680 O O . ILE A 1 81 ? -2.779 3.807 10.644 1.00 93.62 81 ILE A O 1
ATOM 684 N N . LYS A 1 82 ? -4.536 5.074 10.100 1.00 91.38 82 LYS A N 1
ATOM 685 C CA . LYS A 1 82 ? -4.776 5.562 11.466 1.00 91.38 82 LYS A CA 1
ATOM 686 C C . LYS A 1 82 ? -5.293 4.473 12.407 1.00 91.38 82 LYS A C 1
ATOM 688 O O . LYS A 1 82 ? -4.843 4.405 13.546 1.00 91.38 82 LYS A O 1
ATOM 693 N N . ASN A 1 83 ? -6.167 3.593 11.925 1.00 90.38 83 ASN A N 1
ATOM 694 C CA . ASN A 1 83 ? -6.861 2.619 12.775 1.00 90.38 83 ASN A CA 1
ATOM 695 C C . ASN A 1 83 ? -6.174 1.245 12.846 1.00 90.38 83 ASN A C 1
ATOM 697 O O . ASN A 1 83 ? -6.538 0.415 13.676 1.00 90.38 83 ASN A O 1
ATOM 701 N N . ALA A 1 84 ? -5.168 0.982 12.009 1.00 92.44 84 ALA A N 1
ATOM 702 C CA . ALA A 1 84 ? -4.453 -0.290 12.019 1.00 92.44 84 ALA A CA 1
ATOM 703 C C . ALA A 1 84 ? -3.755 -0.567 13.360 1.00 92.44 84 ALA A C 1
ATOM 705 O O . ALA A 1 84 ? -3.170 0.323 13.968 1.00 92.44 84 ALA A O 1
ATOM 706 N N . LEU A 1 85 ? -3.748 -1.812 13.826 1.00 93.62 85 LEU A N 1
ATOM 707 C CA . LEU A 1 85 ? -2.905 -2.217 14.955 1.00 93.62 85 LEU A CA 1
ATOM 708 C C . LEU A 1 85 ? -1.434 -2.291 14.544 1.00 93.62 85 LEU A C 1
ATOM 710 O O . LEU A 1 85 ? -0.544 -1.903 15.298 1.00 93.62 85 LEU A O 1
ATOM 714 N N . VAL A 1 86 ? -1.197 -2.799 13.338 1.00 93.94 86 VAL A N 1
ATOM 715 C CA . VAL A 1 86 ? 0.121 -2.980 12.738 1.00 93.94 86 VAL A CA 1
ATOM 716 C C . VAL A 1 86 ? 0.021 -2.590 11.274 1.00 93.94 86 VAL A C 1
ATOM 718 O O . VAL A 1 86 ? -0.948 -2.951 10.603 1.00 93.94 86 VAL A O 1
ATOM 721 N N . ILE A 1 87 ? 1.035 -1.865 10.807 1.00 95.31 87 ILE A N 1
ATOM 722 C CA . ILE A 1 87 ? 1.239 -1.570 9.394 1.00 95.31 87 ILE A CA 1
ATOM 723 C C . ILE A 1 87 ? 2.495 -2.310 8.947 1.00 95.31 87 ILE A C 1
ATOM 725 O O . ILE A 1 87 ? 3.565 -2.109 9.526 1.00 95.31 87 ILE A O 1
ATOM 729 N N . THR A 1 88 ? 2.365 -3.153 7.932 1.00 96.31 88 THR A N 1
ATOM 730 C CA . THR A 1 88 ? 3.485 -3.765 7.218 1.00 96.31 88 THR A CA 1
ATOM 731 C C . THR A 1 88 ? 3.625 -3.117 5.847 1.00 96.31 88 THR A C 1
ATOM 733 O O . THR A 1 88 ? 2.649 -2.662 5.257 1.00 96.31 88 THR A O 1
ATOM 736 N N . ILE A 1 89 ? 4.867 -2.996 5.379 1.00 95.50 89 ILE A N 1
ATOM 737 C CA . ILE A 1 89 ? 5.182 -2.444 4.060 1.00 95.50 89 ILE A CA 1
ATOM 738 C C . ILE A 1 89 ? 6.094 -3.449 3.369 1.00 95.50 89 ILE A C 1
ATOM 740 O O . ILE A 1 89 ? 7.241 -3.633 3.794 1.00 95.50 89 ILE A O 1
ATOM 744 N N . ALA A 1 90 ? 5.595 -4.112 2.331 1.00 93.00 90 ALA A N 1
ATOM 745 C CA . ALA A 1 90 ? 6.388 -5.045 1.548 1.00 93.00 90 ALA A CA 1
ATOM 746 C C . ALA A 1 90 ? 7.147 -4.280 0.462 1.00 93.00 90 ALA A C 1
ATOM 748 O O . ALA A 1 90 ? 6.563 -3.659 -0.420 1.00 93.00 90 ALA A O 1
ATOM 749 N N . MET A 1 91 ? 8.480 -4.306 0.527 1.00 90.50 91 MET A N 1
ATOM 750 C CA . MET A 1 91 ? 9.309 -3.589 -0.449 1.00 90.50 91 MET A CA 1
ATOM 751 C C . MET A 1 91 ? 9.297 -4.241 -1.841 1.00 90.50 91 MET A C 1
ATOM 753 O O . MET A 1 91 ? 9.500 -3.550 -2.835 1.00 90.50 91 MET A O 1
ATOM 757 N N . SER A 1 92 ? 9.067 -5.557 -1.913 1.00 86.56 92 SER A N 1
ATOM 758 C CA . SER A 1 92 ? 8.943 -6.315 -3.167 1.00 86.56 92 SER A CA 1
ATOM 759 C C . SER A 1 92 ? 10.080 -6.062 -4.179 1.00 86.56 92 SER A C 1
ATOM 761 O O . SER A 1 92 ? 9.849 -5.745 -5.346 1.00 86.56 92 SER A O 1
ATOM 763 N N . PHE A 1 93 ? 11.341 -6.207 -3.743 1.00 88.88 93 PHE A N 1
ATOM 764 C CA . PHE A 1 93 ? 12.508 -6.059 -4.627 1.00 88.88 93 PHE A CA 1
ATOM 765 C C . PHE A 1 93 ? 12.391 -6.934 -5.883 1.00 88.88 93 PHE A C 1
ATOM 767 O O . PHE A 1 93 ? 12.125 -8.133 -5.795 1.00 88.88 93 PHE A O 1
ATOM 774 N N . GLY A 1 94 ? 12.615 -6.324 -7.048 1.00 85.62 94 GLY A N 1
ATOM 775 C CA . GLY A 1 94 ? 12.472 -6.970 -8.355 1.00 85.62 94 GLY A CA 1
ATOM 776 C C . GLY A 1 94 ? 11.051 -6.936 -8.929 1.00 85.62 94 GLY A C 1
ATOM 777 O O . GLY A 1 94 ? 10.903 -7.173 -10.125 1.00 85.62 94 GLY A O 1
ATOM 778 N N . TYR A 1 95 ? 10.038 -6.590 -8.129 1.00 86.00 95 TYR A N 1
ATOM 779 C CA . TYR A 1 95 ? 8.649 -6.392 -8.566 1.00 86.00 95 TYR A CA 1
ATOM 780 C C . TYR A 1 95 ? 8.244 -4.912 -8.549 1.00 86.00 95 TYR A C 1
ATOM 782 O O . TYR A 1 95 ? 7.476 -4.488 -9.404 1.00 86.00 95 TYR A O 1
ATOM 790 N N . SER A 1 96 ? 8.834 -4.096 -7.672 1.00 86.12 96 SER A N 1
ATOM 791 C CA . SER A 1 96 ? 8.621 -2.637 -7.591 1.00 86.12 96 SER A CA 1
ATOM 792 C C . SER A 1 96 ? 9.536 -1.835 -8.532 1.00 86.12 96 SER A C 1
ATOM 794 O O . SER A 1 96 ? 10.051 -0.779 -8.166 1.00 86.12 96 SER A O 1
ATOM 796 N N . GLY A 1 97 ? 9.815 -2.359 -9.727 1.00 88.25 97 GLY A N 1
ATOM 797 C CA . GLY A 1 97 ? 10.814 -1.804 -10.639 1.00 88.25 97 GLY A CA 1
ATOM 798 C C . GLY A 1 97 ? 12.223 -2.336 -10.385 1.00 88.25 97 GLY A C 1
ATOM 799 O O . GLY A 1 97 ? 12.420 -3.508 -10.055 1.00 88.25 97 GLY A O 1
ATOM 800 N N . THR A 1 98 ? 13.230 -1.489 -10.579 1.00 91.94 98 THR A N 1
ATOM 801 C CA . THR A 1 98 ? 14.613 -1.802 -10.202 1.00 91.94 98 THR A CA 1
ATOM 802 C C . THR A 1 98 ? 14.790 -1.783 -8.677 1.00 91.94 98 THR A C 1
ATOM 804 O O . THR A 1 98 ? 13.942 -1.300 -7.925 1.00 91.94 98 THR A O 1
AT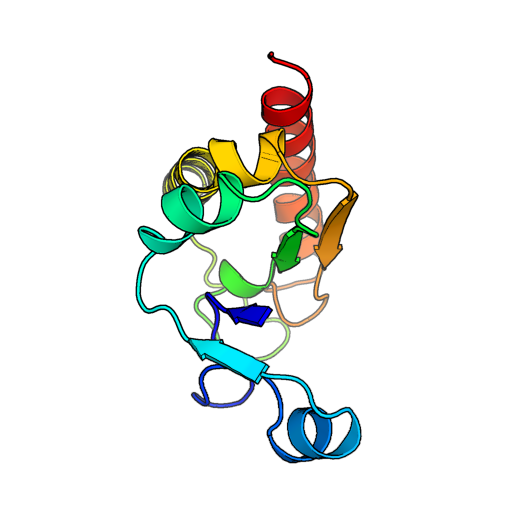OM 807 N N . GLU A 1 99 ? 15.925 -2.277 -8.179 1.00 92.19 99 GLU A N 1
ATOM 808 C CA . GLU A 1 99 ? 16.247 -2.158 -6.749 1.00 92.19 99 GLU A CA 1
ATOM 809 C C . GLU A 1 99 ? 16.307 -0.694 -6.291 1.00 92.19 99 GLU A C 1
ATOM 811 O O . GLU A 1 99 ? 15.845 -0.362 -5.199 1.00 92.19 99 GLU A O 1
ATOM 816 N N . GLN A 1 100 ? 16.833 0.194 -7.141 1.00 93.00 100 GLN A N 1
ATOM 817 C CA . GLN A 1 100 ? 16.900 1.624 -6.854 1.00 93.00 100 GLN A CA 1
ATOM 818 C C . GLN A 1 100 ? 15.500 2.243 -6.770 1.00 93.00 100 GLN A C 1
ATOM 820 O O . GLN A 1 100 ? 15.254 3.055 -5.880 1.00 93.00 100 GLN A O 1
ATOM 825 N N . ASP A 1 101 ? 14.588 1.826 -7.649 1.00 92.75 101 ASP A N 1
ATOM 826 C CA . ASP A 1 101 ? 13.185 2.253 -7.627 1.00 92.75 101 ASP A CA 1
ATOM 827 C C . ASP A 1 101 ? 12.504 1.832 -6.323 1.00 92.75 101 ASP A C 1
ATOM 829 O O . ASP A 1 101 ? 11.843 2.639 -5.677 1.00 92.75 101 ASP A O 1
ATOM 833 N N . THR A 1 102 ? 12.748 0.599 -5.871 1.00 93.81 102 THR A N 1
ATOM 834 C CA . THR A 1 102 ? 12.225 0.089 -4.593 1.00 93.81 102 THR A CA 1
ATOM 835 C C . THR A 1 102 ? 12.697 0.939 -3.409 1.00 93.81 102 THR A C 1
ATOM 837 O O . THR A 1 102 ? 11.900 1.333 -2.554 1.00 93.81 102 THR A O 1
ATOM 840 N N . VAL A 1 103 ? 13.996 1.253 -3.359 1.00 95.00 103 VAL A N 1
ATOM 841 C CA . VAL A 1 103 ? 14.576 2.107 -2.309 1.00 95.00 103 VAL A CA 1
ATOM 842 C C . VAL A 1 103 ? 13.973 3.509 -2.355 1.00 95.00 103 VAL A C 1
ATOM 844 O O . VAL A 1 103 ? 13.649 4.079 -1.311 1.00 95.00 103 VAL A O 1
ATOM 847 N N . GLU A 1 104 ? 13.802 4.067 -3.550 1.00 93.75 104 GLU A N 1
ATOM 848 C CA . GLU A 1 104 ? 13.264 5.409 -3.743 1.00 93.75 104 GLU A CA 1
ATOM 849 C C . GLU A 1 104 ? 11.770 5.497 -3.394 1.00 93.75 104 GLU A C 1
ATOM 851 O O . GLU A 1 104 ? 11.351 6.460 -2.749 1.00 93.75 104 GLU A O 1
ATOM 856 N N . LEU A 1 105 ? 10.976 4.474 -3.725 1.00 94.69 105 LEU A N 1
ATOM 857 C CA . LEU A 1 105 ? 9.588 4.336 -3.279 1.00 94.69 105 LEU A CA 1
ATOM 858 C C . LEU A 1 105 ? 9.515 4.288 -1.751 1.00 94.69 105 LEU A C 1
ATOM 860 O O . LEU A 1 105 ? 8.803 5.084 -1.139 1.00 94.69 105 LEU A O 1
ATOM 864 N N . ALA A 1 106 ? 10.306 3.421 -1.112 1.00 95.50 106 ALA A N 1
ATOM 865 C CA . ALA A 1 106 ? 10.334 3.302 0.344 1.00 95.50 106 ALA A CA 1
ATOM 866 C C . ALA A 1 106 ? 10.713 4.631 1.022 1.00 95.50 106 ALA A C 1
ATOM 868 O O . ALA A 1 106 ? 10.078 5.040 1.999 1.00 95.50 106 ALA A O 1
ATOM 869 N N . ARG A 1 107 ? 11.704 5.347 0.471 1.00 95.94 107 ARG A N 1
ATOM 870 C CA . ARG A 1 107 ? 12.161 6.654 0.967 1.00 95.94 107 ARG A CA 1
ATOM 871 C C . ARG A 1 107 ? 11.058 7.713 0.943 1.00 95.94 107 ARG A C 1
ATOM 873 O O . ARG A 1 107 ? 11.050 8.583 1.811 1.00 95.94 107 ARG A O 1
ATOM 880 N N . GLN A 1 108 ? 10.150 7.654 -0.026 1.00 93.94 108 GLN A N 1
ATOM 881 C CA . GLN A 1 108 ? 9.049 8.609 -0.171 1.00 93.94 108 GLN A CA 1
ATOM 882 C C . GLN A 1 108 ? 7.808 8.202 0.638 1.00 93.94 108 GLN A C 1
ATOM 884 O O . GLN A 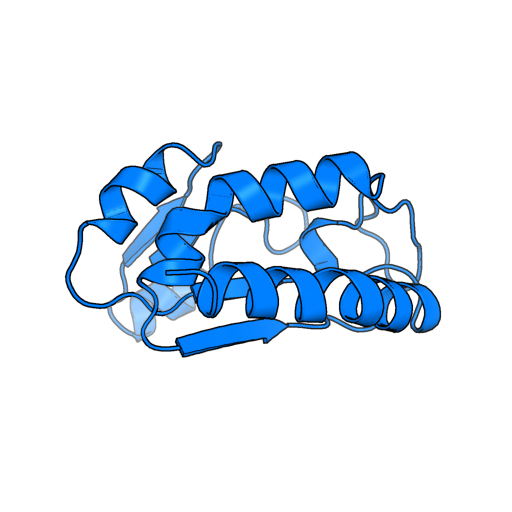1 108 ? 7.186 9.042 1.290 1.00 93.94 108 GLN A O 1
ATOM 889 N N . ILE A 1 109 ? 7.467 6.914 0.634 1.00 95.56 109 ILE A N 1
ATOM 890 C CA . ILE A 1 109 ? 6.208 6.387 1.176 1.00 95.56 109 ILE A CA 1
ATOM 891 C C . ILE A 1 109 ? 6.257 6.241 2.698 1.00 95.56 109 ILE A C 1
ATOM 893 O O . ILE A 1 109 ? 5.328 6.666 3.389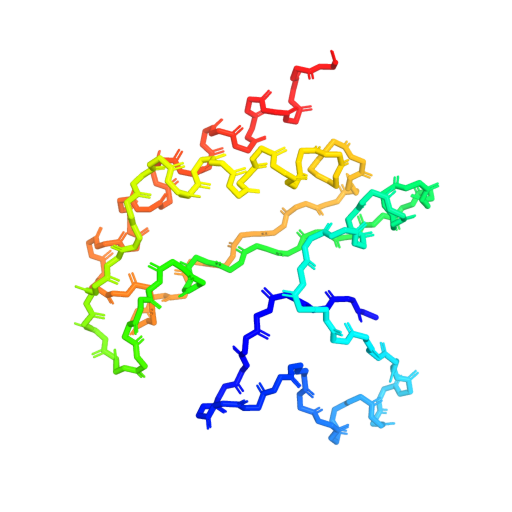 1.00 95.56 109 ILE A O 1
ATOM 897 N N . ILE A 1 110 ? 7.344 5.685 3.245 1.00 96.19 110 ILE A N 1
ATOM 898 C CA . ILE A 1 110 ? 7.445 5.395 4.684 1.00 96.19 110 ILE A CA 1
ATOM 899 C C . ILE A 1 110 ? 7.266 6.667 5.529 1.00 96.19 110 ILE A C 1
ATOM 901 O O . ILE A 1 110 ? 6.429 6.649 6.438 1.00 96.19 110 ILE A O 1
ATOM 905 N N . PRO A 1 111 ? 7.961 7.793 5.250 1.00 96.12 111 PRO A N 1
ATOM 906 C CA . PRO A 1 111 ? 7.758 9.015 6.023 1.00 96.12 111 PRO A CA 1
ATOM 907 C C . PRO A 1 111 ? 6.312 9.514 5.976 1.00 96.12 111 PRO A C 1
ATOM 909 O O . PRO A 1 111 ? 5.797 9.974 6.993 1.00 96.12 111 PRO A O 1
ATOM 912 N N . ARG A 1 112 ? 5.632 9.382 4.829 1.00 95.50 112 ARG A N 1
ATOM 913 C CA . ARG A 1 112 ? 4.240 9.815 4.662 1.00 95.50 112 ARG A CA 1
ATOM 914 C C . ARG A 1 112 ? 3.278 8.981 5.505 1.00 95.50 112 ARG A C 1
ATOM 916 O O . ARG A 1 112 ? 2.436 9.559 6.190 1.00 95.50 112 ARG A O 1
ATOM 923 N N . ILE A 1 113 ? 3.431 7.657 5.500 1.00 96.19 113 ILE A N 1
ATOM 924 C CA . ILE A 1 113 ? 2.635 6.749 6.340 1.00 96.19 113 ILE A CA 1
ATOM 925 C C . ILE A 1 113 ? 2.850 7.077 7.822 1.00 96.19 113 ILE A C 1
ATOM 927 O O . ILE A 1 113 ? 1.879 7.211 8.564 1.00 96.19 113 ILE A O 1
ATOM 931 N N . ILE A 1 114 ? 4.101 7.296 8.243 1.00 96.31 114 ILE A N 1
ATOM 932 C CA . ILE A 1 114 ? 4.431 7.704 9.618 1.00 96.31 114 ILE A CA 1
ATOM 933 C C . ILE A 1 114 ? 3.764 9.039 9.972 1.00 96.31 114 ILE A C 1
ATOM 935 O O . ILE A 1 114 ? 3.191 9.173 11.051 1.00 96.31 114 ILE A O 1
ATOM 939 N N . THR A 1 115 ? 3.803 10.029 9.076 1.00 96.56 115 THR A N 1
ATOM 940 C CA . THR A 1 115 ? 3.136 11.322 9.287 1.00 96.56 115 THR A CA 1
ATOM 941 C C . THR A 1 115 ? 1.627 11.160 9.463 1.00 96.56 115 THR A C 1
ATOM 943 O O . THR A 1 115 ? 1.076 11.715 10.406 1.00 96.56 115 THR A O 1
ATOM 946 N N . ILE A 1 116 ? 0.953 10.386 8.609 1.00 95.38 116 ILE A N 1
ATOM 947 C CA . ILE A 1 116 ? -0.496 10.142 8.724 1.00 95.38 116 ILE A CA 1
ATOM 948 C C . ILE A 1 116 ? -0.826 9.416 10.029 1.00 95.38 116 ILE A C 1
ATOM 950 O O . ILE A 1 116 ? -1.814 9.748 10.677 1.00 95.38 116 ILE A O 1
ATOM 954 N N . ARG A 1 117 ? 0.007 8.446 10.417 1.00 93.19 117 ARG A N 1
ATOM 955 C CA . ARG A 1 117 ? -0.175 7.660 11.636 1.00 93.19 117 ARG A CA 1
ATOM 956 C C . ARG A 1 117 ? -0.043 8.496 12.908 1.00 93.19 117 ARG A C 1
ATOM 958 O O . ARG A 1 117 ? -0.767 8.246 13.863 1.00 93.19 117 ARG A O 1
ATOM 965 N N . ASN A 1 118 ? 0.890 9.446 12.921 1.00 92.38 118 ASN A N 1
ATOM 966 C CA . ASN A 1 118 ? 1.208 10.250 14.102 1.00 92.38 118 ASN A CA 1
ATOM 967 C C . ASN A 1 118 ? 0.402 11.555 14.191 1.00 92.38 118 ASN A C 1
ATOM 969 O O . ASN A 1 118 ? 0.316 12.137 15.269 1.00 92.38 118 ASN A O 1
ATOM 973 N N . ASN A 1 119 ? -0.154 12.034 13.077 1.00 78.38 119 ASN A N 1
ATOM 974 C CA . ASN A 1 119 ? -1.062 13.175 13.066 1.00 78.38 119 ASN A CA 1
ATOM 975 C C . ASN A 1 119 ? -2.479 12.683 13.395 1.00 78.38 119 ASN A C 1
ATOM 977 O O . ASN A 1 119 ? -3.230 12.316 12.483 1.00 78.38 119 ASN A O 1
ATOM 981 N N . GLU A 1 120 ? -2.800 12.654 14.693 1.00 56.72 120 GLU A N 1
ATOM 982 C CA . GLU A 1 120 ? -4.143 12.373 15.232 1.00 56.72 120 GLU A CA 1
ATOM 983 C C . GLU A 1 120 ? -5.230 13.181 14.502 1.00 56.72 120 GLU A C 1
ATOM 985 O O . GLU A 1 120 ? -5.179 14.433 14.515 1.00 56.72 120 GLU A O 1
#

Radius of gyration: 14.69 Å; chains: 1; bounding box: 33×38×32 Å

Organism: NCBI:txid1618642

Secondary structure (DSSP, 8-state):
-EE-SEETTTEESS-HHHHHHHT---EE-SSSHHHHHHTTSS-EEEEEEGGGGB---STT---BPPHHHHHHHHHHTHHHHHHEEEEEEE--TTTSSSHHHHHHHHHHHHHHHHHHHH--

pLDDT: mean 86.82, std 9.8, range [55.0, 96.56]

Foldseek 3Di:
DEFDDADPPRHFDDDPVVCVVVVHDYDYDPDLPCLVVCLPDQEDEAEAELLRQAPDPFFQAGPGDDPVVVLVVVVSNLSVLQRYPYYHYHLPDRSNHHNVSSVVSCVSVVVSSVVSNPPD

Sequence (120 aa):
MHFYCKQYEEEVGFYQPFLEKYNAAQTDNQNLDFVQNIASQDSILFDFDLDLFNRSDMWSKGDLWHVDEIFDLIQECSVAIKNALVITIAMSFGYSGTEQDTVELARQIIPRIITIRNNE